Protein AF-A0AAJ1QAC8-F1 (afdb_monomer_lite)

Structure (mmCIF, N/CA/C/O backbone):
data_AF-A0AAJ1QAC8-F1
#
_entry.id   AF-A0AAJ1QAC8-F1
#
loop_
_atom_site.group_PDB
_atom_site.id
_atom_site.type_symbol
_atom_site.label_atom_id
_atom_site.label_alt_id
_atom_site.label_comp_id
_atom_site.label_asym_id
_atom_site.label_entity_id
_atom_site.label_seq_id
_atom_site.pdbx_PDB_ins_code
_atom_site.Cartn_x
_atom_site.Cartn_y
_atom_site.Cartn_z
_atom_site.occupancy
_atom_site.B_iso_or_equiv
_atom_site.auth_seq_id
_atom_site.auth_comp_id
_atom_site.auth_asym_id
_atom_site.auth_atom_id
_atom_site.pdbx_PDB_model_num
ATOM 1 N N . PRO A 1 1 ? -10.390 0.855 -19.200 1.00 76.81 1 PRO A N 1
ATOM 2 C CA . PRO A 1 1 ? -10.040 -0.153 -18.159 1.00 76.81 1 PRO A CA 1
ATOM 3 C C . PRO A 1 1 ? -10.046 0.511 -16.769 1.00 76.81 1 PRO A C 1
ATOM 5 O O . PRO A 1 1 ? -10.006 1.733 -16.743 1.00 76.81 1 PRO A O 1
ATOM 8 N N . PHE A 1 2 ? -10.198 -0.257 -15.679 1.00 95.00 2 PHE A N 1
ATOM 9 C CA . PHE A 1 2 ? -10.708 0.137 -14.340 1.00 95.00 2 PHE A CA 1
ATOM 10 C C . PHE A 1 2 ? -10.828 1.646 -14.020 1.00 95.00 2 PHE A C 1
ATOM 12 O O . PHE A 1 2 ? -11.955 2.107 -13.875 1.00 95.00 2 PHE A O 1
ATOM 19 N N . ALA A 1 3 ? -9.735 2.422 -14.003 1.00 95.62 3 ALA A N 1
ATOM 20 C CA . ALA A 1 3 ? -9.745 3.869 -13.728 1.00 95.62 3 ALA A CA 1
ATOM 21 C C . ALA A 1 3 ? -10.689 4.695 -14.620 1.00 95.62 3 ALA A C 1
ATOM 23 O O . ALA A 1 3 ? -11.397 5.561 -14.128 1.00 95.62 3 ALA A O 1
ATOM 24 N N . ALA A 1 4 ? -10.784 4.392 -15.917 1.00 96.38 4 ALA A N 1
ATOM 25 C CA . ALA A 1 4 ? -11.711 5.090 -16.814 1.00 96.38 4 ALA A CA 1
ATOM 26 C C . ALA A 1 4 ? -13.191 4.756 -16.538 1.00 96.38 4 ALA A C 1
ATOM 28 O O . ALA A 1 4 ? -14.075 5.504 -16.937 1.00 96.38 4 ALA A O 1
ATOM 29 N N . ARG A 1 5 ? -13.466 3.604 -15.909 1.00 97.81 5 ARG A N 1
ATOM 30 C CA . ARG A 1 5 ? -14.827 3.142 -15.584 1.00 97.81 5 ARG A CA 1
ATOM 31 C C . ARG A 1 5 ? -15.245 3.515 -14.158 1.00 97.81 5 ARG A C 1
ATOM 33 O O . ARG A 1 5 ? -16.436 3.640 -13.909 1.00 97.81 5 ARG A O 1
ATOM 40 N N . HIS A 1 6 ? -14.275 3.657 -13.258 1.00 97.12 6 HIS A N 1
ATOM 41 C CA . HIS A 1 6 ? -14.459 3.966 -11.839 1.00 97.12 6 HIS A CA 1
ATOM 42 C C . HIS A 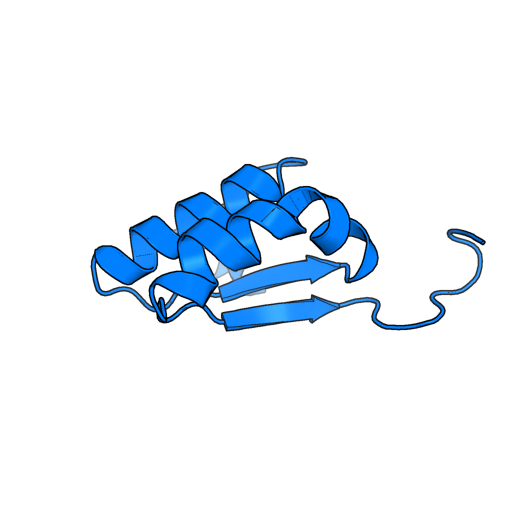1 6 ? -13.470 5.058 -11.391 1.00 97.12 6 HIS A C 1
ATOM 44 O O . HIS A 1 6 ? -12.628 4.793 -10.526 1.00 97.12 6 HIS A O 1
ATOM 50 N N . PRO A 1 7 ? -13.488 6.254 -12.009 1.00 96.00 7 PRO A N 1
ATOM 51 C CA . PRO A 1 7 ? -12.530 7.320 -11.701 1.00 96.00 7 PRO A CA 1
ATOM 52 C C . PRO A 1 7 ? -12.584 7.760 -10.232 1.00 96.00 7 PRO A C 1
ATOM 54 O O . PRO A 1 7 ? -11.565 8.113 -9.654 1.00 96.00 7 PRO A O 1
ATOM 57 N N . GLU A 1 8 ? -13.750 7.665 -9.600 1.00 97.00 8 GLU A N 1
ATOM 58 C CA . GLU A 1 8 ? -13.982 7.967 -8.187 1.00 97.00 8 GLU A CA 1
ATOM 59 C C . GLU A 1 8 ? -13.412 6.916 -7.220 1.00 97.00 8 GLU A C 1
ATOM 61 O O . GLU A 1 8 ? -13.375 7.141 -6.013 1.00 97.00 8 GLU A O 1
ATOM 66 N N . ARG A 1 9 ? -12.982 5.756 -7.734 1.00 96.38 9 ARG A N 1
ATOM 67 C CA . ARG A 1 9 ? -12.435 4.642 -6.943 1.00 96.38 9 ARG A CA 1
ATOM 68 C C . ARG A 1 9 ? -10.958 4.378 -7.207 1.00 96.38 9 ARG A C 1
ATOM 70 O O . ARG A 1 9 ? -10.443 3.349 -6.769 1.00 96.38 9 ARG A O 1
ATOM 77 N N . VAL A 1 10 ? -10.288 5.264 -7.939 1.00 97.38 10 VAL A N 1
ATOM 78 C CA . VAL A 1 10 ? -8.859 5.153 -8.226 1.00 97.38 10 VAL A CA 1
ATOM 79 C C . VAL A 1 10 ? -8.132 6.353 -7.653 1.00 97.38 10 VAL A C 1
ATOM 81 O O . VAL A 1 10 ? -8.425 7.493 -7.995 1.00 97.38 10 VAL A O 1
ATOM 84 N N . LEU A 1 11 ? -7.158 6.061 -6.799 1.00 97.19 11 LEU A N 1
ATOM 85 C CA . LEU A 1 11 ? -6.215 7.030 -6.274 1.00 97.19 11 LEU A CA 1
ATOM 86 C C . LEU A 1 11 ? -4.839 6.720 -6.865 1.00 97.19 11 LEU A C 1
ATOM 88 O O . LEU A 1 11 ? -4.273 5.665 -6.585 1.00 97.19 11 LEU A O 1
ATOM 92 N N . ASP A 1 12 ? -4.321 7.635 -7.680 1.00 96.69 12 ASP A N 1
ATOM 93 C CA . ASP A 1 12 ? -2.928 7.619 -8.123 1.00 96.69 12 ASP A CA 1
ATOM 94 C C . ASP A 1 12 ? -2.114 8.499 -7.171 1.00 96.69 12 ASP A C 1
ATOM 96 O O . ASP A 1 12 ? -2.359 9.701 -7.057 1.00 96.69 12 ASP A O 1
ATOM 100 N N . VAL A 1 13 ? -1.182 7.883 -6.445 1.00 97.31 13 VAL A N 1
ATOM 101 C CA . VAL A 1 13 ? -0.323 8.574 -5.474 1.00 97.31 13 VAL A CA 1
ATOM 102 C C . VAL A 1 13 ? 1.019 9.013 -6.073 1.00 97.31 13 VAL A C 1
ATOM 104 O O . VAL A 1 13 ? 1.858 9.561 -5.360 1.00 97.31 13 VAL A O 1
ATOM 107 N N . GLY A 1 14 ? 1.254 8.762 -7.364 1.00 96.88 14 GLY A N 1
ATOM 108 C CA . GLY A 1 14 ? 2.563 8.920 -7.990 1.00 96.88 14 GLY A CA 1
ATOM 109 C C . GLY A 1 14 ? 3.592 7.916 -7.455 1.00 96.88 14 GLY A C 1
ATOM 110 O O . GLY A 1 14 ? 3.258 6.811 -7.031 1.00 96.88 14 GLY A O 1
ATOM 111 N N . ILE A 1 15 ? 4.873 8.299 -7.465 1.00 97.75 15 ILE A N 1
ATOM 112 C CA . ILE A 1 15 ? 5.990 7.457 -6.991 1.00 97.75 15 ILE A CA 1
ATOM 113 C C . ILE A 1 15 ? 6.126 7.596 -5.465 1.00 97.75 15 ILE A C 1
ATOM 115 O O . ILE A 1 15 ? 7.087 8.173 -4.958 1.00 97.75 15 ILE A O 1
ATOM 119 N N . ALA A 1 16 ? 5.104 7.144 -4.739 1.00 98.38 16 ALA A N 1
ATOM 120 C CA . ALA A 1 16 ? 5.001 7.288 -3.289 1.00 98.38 16 ALA A CA 1
ATOM 121 C C . ALA A 1 16 ? 4.362 6.045 -2.650 1.00 98.38 16 ALA A C 1
ATOM 123 O O . ALA A 1 16 ? 3.269 6.098 -2.085 1.00 98.38 16 ALA A O 1
ATOM 124 N N . GLU A 1 17 ? 5.038 4.902 -2.734 1.00 98.69 17 GLU A N 1
ATOM 125 C CA . GLU A 1 17 ? 4.513 3.621 -2.249 1.00 98.69 17 GLU A CA 1
ATOM 126 C C . GLU A 1 17 ? 4.213 3.639 -0.750 1.00 98.69 17 GLU A C 1
ATOM 128 O O . GLU A 1 17 ? 3.216 3.048 -0.336 1.00 98.69 17 GLU A O 1
ATOM 133 N N . GLN A 1 18 ? 5.016 4.344 0.058 1.00 98.75 18 GLN A N 1
ATOM 134 C CA . GLN A 1 18 ? 4.724 4.532 1.483 1.00 98.75 18 GLN A CA 1
ATOM 135 C C . GLN A 1 18 ? 3.340 5.159 1.663 1.00 98.75 18 GLN A C 1
ATOM 137 O O . GLN A 1 18 ? 2.503 4.643 2.401 1.00 98.75 18 GLN A O 1
ATOM 142 N N . HIS A 1 19 ? 3.070 6.239 0.922 1.00 98.56 19 HIS A N 1
ATOM 143 C CA . HIS A 1 19 ? 1.786 6.922 0.982 1.00 98.56 19 HIS A CA 1
ATOM 144 C C . HIS A 1 19 ? 0.645 6.028 0.489 1.00 98.56 19 HIS A C 1
ATOM 146 O O . HIS A 1 19 ? -0.417 6.031 1.104 1.00 98.56 19 HIS A O 1
ATOM 152 N N . ALA A 1 20 ? 0.865 5.219 -0.556 1.00 98.69 20 ALA A N 1
ATOM 153 C CA . ALA A 1 20 ? -0.134 4.270 -1.053 1.00 98.69 20 ALA A CA 1
ATOM 154 C C . ALA A 1 20 ? -0.620 3.316 0.050 1.00 98.69 20 ALA A C 1
ATOM 156 O O . ALA A 1 20 ? -1.825 3.132 0.232 1.00 98.69 20 ALA A O 1
ATOM 157 N N . VAL A 1 21 ? 0.319 2.720 0.792 1.00 98.62 21 VAL A N 1
ATOM 158 C CA . VAL A 1 21 ? 0.009 1.720 1.820 1.00 98.62 21 VAL A CA 1
ATOM 159 C C . VAL A 1 21 ? -0.613 2.368 3.057 1.00 98.62 21 VAL A C 1
ATOM 161 O O . VAL A 1 21 ? -1.652 1.894 3.517 1.00 98.62 21 VAL A O 1
ATOM 164 N N . THR A 1 22 ? -0.072 3.487 3.548 1.00 98.69 22 THR A N 1
ATOM 165 C CA . THR A 1 22 ? -0.662 4.205 4.693 1.00 98.69 22 THR A CA 1
ATOM 166 C C . THR A 1 22 ? -2.057 4.750 4.366 1.00 98.69 22 THR A C 1
ATOM 168 O O . THR A 1 22 ? -2.981 4.620 5.170 1.00 98.69 22 THR A O 1
ATOM 171 N N . ALA A 1 23 ? -2.261 5.318 3.170 1.00 98.50 23 ALA A N 1
ATOM 172 C CA . ALA A 1 23 ? -3.577 5.790 2.738 1.00 98.50 23 ALA A CA 1
ATOM 173 C C . ALA A 1 23 ? -4.583 4.634 2.645 1.00 98.50 23 ALA A C 1
ATOM 175 O O . ALA A 1 23 ? -5.735 4.784 3.054 1.00 98.50 23 ALA A O 1
ATOM 176 N N . ALA A 1 24 ? -4.151 3.463 2.165 1.00 98.69 24 ALA A N 1
ATOM 177 C CA . ALA A 1 24 ? -4.976 2.262 2.165 1.00 98.69 24 ALA A CA 1
ATOM 178 C C . ALA A 1 24 ? -5.326 1.799 3.585 1.00 98.69 24 ALA A C 1
ATOM 180 O O . ALA A 1 24 ? -6.490 1.516 3.851 1.00 98.69 24 ALA A O 1
ATOM 181 N N . ALA A 1 25 ? -4.384 1.794 4.527 1.00 98.69 25 ALA A N 1
ATOM 182 C CA . ALA A 1 25 ? -4.695 1.494 5.925 1.00 98.69 25 ALA A CA 1
ATOM 183 C C . ALA A 1 25 ? -5.757 2.459 6.493 1.00 98.69 25 ALA A C 1
ATOM 185 O O . ALA A 1 25 ? -6.737 2.018 7.096 1.00 98.69 25 ALA A O 1
ATOM 186 N N . GLY A 1 26 ? -5.639 3.761 6.206 1.00 98.50 26 GLY A N 1
ATOM 187 C CA . GLY A 1 26 ? -6.641 4.765 6.581 1.00 98.50 26 GLY A CA 1
ATOM 188 C C . GLY A 1 26 ? -8.017 4.529 5.942 1.00 98.50 26 GLY A C 1
ATOM 189 O O . GLY A 1 26 ? -9.038 4.586 6.627 1.00 98.50 26 GLY A O 1
ATOM 190 N N . MET A 1 27 ? -8.065 4.200 4.648 1.00 98.56 27 MET A N 1
ATOM 191 C CA . MET A 1 27 ? -9.309 3.834 3.956 1.00 98.56 27 MET A CA 1
ATOM 192 C C . MET A 1 27 ? -9.949 2.574 4.552 1.00 98.56 27 MET A C 1
ATOM 194 O O . MET A 1 27 ? -11.169 2.525 4.709 1.00 98.56 27 MET A O 1
ATOM 198 N N . ALA A 1 28 ? -9.140 1.576 4.916 1.00 98.62 28 ALA A N 1
ATOM 199 C CA . ALA A 1 28 ? -9.615 0.364 5.575 1.00 98.62 28 ALA A CA 1
ATOM 200 C C . ALA A 1 28 ? -10.202 0.664 6.963 1.00 98.62 28 ALA A C 1
ATOM 202 O O . ALA A 1 28 ? -11.284 0.177 7.289 1.00 98.62 28 ALA A O 1
ATOM 203 N N . ALA A 1 29 ? -9.554 1.530 7.747 1.00 98.25 29 ALA A N 1
ATOM 204 C CA . ALA A 1 29 ? -10.079 1.995 9.032 1.00 98.25 29 ALA A CA 1
ATOM 205 C C . ALA A 1 29 ? -11.403 2.772 8.888 1.00 98.25 29 ALA A C 1
ATOM 207 O O . ALA A 1 29 ? -12.259 2.703 9.768 1.00 98.25 29 ALA A O 1
ATOM 208 N N . ALA A 1 30 ? -11.608 3.459 7.759 1.00 98.06 30 ALA A N 1
ATOM 209 C CA . ALA A 1 30 ? -12.863 4.128 7.415 1.00 98.06 30 ALA A CA 1
ATOM 210 C C . ALA A 1 30 ? -13.957 3.178 6.871 1.00 98.06 30 ALA A C 1
ATOM 212 O O . ALA A 1 30 ? -15.020 3.640 6.457 1.00 98.06 30 ALA A O 1
ATOM 213 N N . GLY A 1 31 ? -13.722 1.861 6.868 1.00 97.75 31 GLY A N 1
ATOM 214 C CA . GLY A 1 31 ? -14.700 0.845 6.467 1.00 97.75 31 GLY A CA 1
ATOM 215 C C . GLY A 1 31 ? -14.690 0.482 4.980 1.00 97.75 31 GLY A C 1
ATOM 216 O O . GLY A 1 31 ? -15.579 -0.238 4.523 1.00 97.75 31 GLY A O 1
ATOM 217 N N . LEU A 1 32 ? -13.709 0.958 4.208 1.00 98.38 32 LEU A N 1
ATOM 218 C CA . LEU A 1 32 ? -13.526 0.547 2.815 1.00 98.38 32 LEU A CA 1
ATOM 219 C C . LEU A 1 32 ? -12.678 -0.729 2.719 1.00 98.38 32 LEU A C 1
ATOM 221 O O . LEU A 1 32 ? -12.003 -1.125 3.663 1.00 98.38 32 LEU A O 1
A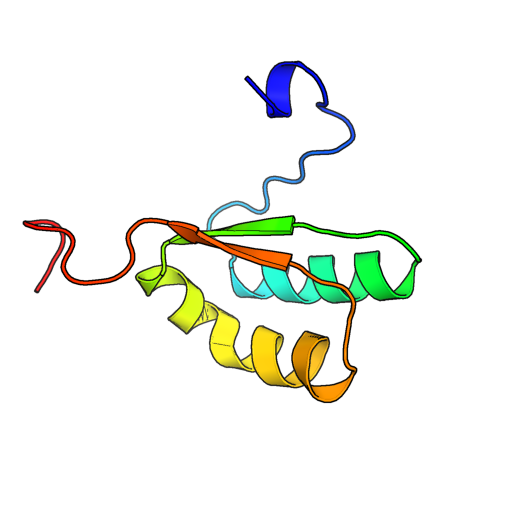TOM 225 N N . HIS A 1 33 ? -12.665 -1.350 1.538 1.00 98.38 33 HIS A N 1
ATOM 226 C CA . HIS A 1 33 ? -11.724 -2.424 1.212 1.00 98.38 33 HIS A CA 1
ATOM 227 C C . HIS A 1 33 ? -10.782 -1.975 0.084 1.00 98.38 33 HIS A C 1
ATOM 229 O O . HIS A 1 33 ? -11.101 -2.154 -1.098 1.00 98.38 33 HIS A O 1
ATOM 235 N N . PRO A 1 34 ? -9.665 -1.307 0.415 1.00 98.50 34 PRO A N 1
ATOM 236 C CA . PRO A 1 34 ? -8.729 -0.804 -0.576 1.00 98.50 34 PRO A CA 1
ATOM 237 C C . PRO A 1 34 ? -7.850 -1.921 -1.141 1.00 98.50 34 PRO A C 1
ATOM 239 O O . PRO A 1 34 ? -7.459 -2.863 -0.448 1.00 98.50 34 PRO A O 1
ATOM 242 N N . VAL A 1 35 ? -7.516 -1.769 -2.420 1.00 98.62 35 VAL A N 1
ATOM 243 C CA . VAL A 1 35 ? -6.590 -2.640 -3.142 1.00 98.62 35 VAL A CA 1
ATOM 244 C C . VAL A 1 35 ? -5.402 -1.795 -3.578 1.00 98.62 35 VAL A C 1
ATOM 246 O O . VAL A 1 35 ? -5.579 -0.842 -4.335 1.00 98.62 35 VAL A O 1
ATOM 249 N N . VAL A 1 36 ? -4.203 -2.138 -3.113 1.00 98.50 36 VAL A N 1
ATOM 250 C CA . VAL A 1 36 ? -2.962 -1.476 -3.529 1.00 98.50 36 VAL A CA 1
ATOM 251 C C . VAL A 1 36 ? -2.307 -2.335 -4.602 1.00 98.50 36 VAL A C 1
ATOM 253 O O . VAL A 1 36 ? -1.849 -3.442 -4.321 1.00 98.50 36 VAL A O 1
ATOM 256 N N . ALA A 1 37 ? -2.297 -1.842 -5.839 1.00 98.19 37 ALA A N 1
ATOM 257 C CA . ALA A 1 37 ? -1.638 -2.498 -6.963 1.00 98.19 37 ALA A CA 1
ATOM 258 C C . ALA A 1 37 ? -0.250 -1.8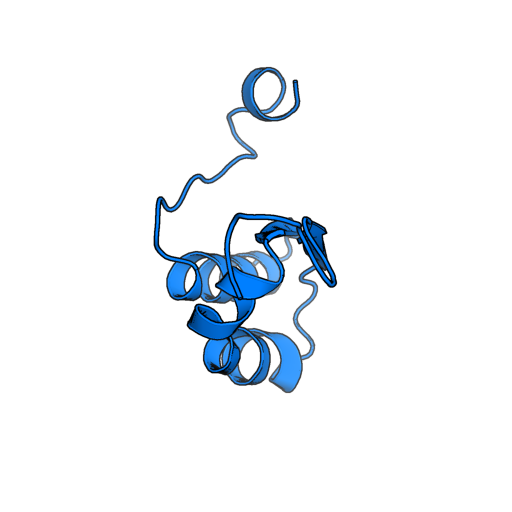86 -7.167 1.00 98.19 37 ALA A C 1
ATOM 260 O O . ALA A 1 37 ? -0.138 -0.702 -7.481 1.00 98.19 37 ALA A O 1
ATOM 261 N N . LEU A 1 38 ? 0.800 -2.683 -6.984 1.00 96.94 38 LEU A N 1
ATOM 262 C CA . LEU A 1 38 ? 2.178 -2.233 -7.154 1.00 96.94 38 LEU A CA 1
ATOM 263 C C . LEU A 1 38 ? 3.091 -3.363 -7.626 1.00 96.94 38 LEU A C 1
ATOM 265 O O . LEU A 1 38 ? 2.746 -4.541 -7.560 1.00 96.94 38 LEU A O 1
ATOM 269 N N . TYR A 1 39 ? 4.284 -3.003 -8.088 1.00 97.12 39 TYR A N 1
ATOM 270 C CA . TYR A 1 39 ? 5.302 -3.993 -8.424 1.00 97.12 39 TYR A CA 1
ATOM 271 C C . TYR A 1 39 ? 5.959 -4.534 -7.161 1.00 97.12 39 TYR A C 1
ATOM 273 O O . TYR A 1 39 ? 6.238 -3.782 -6.225 1.00 97.12 39 TYR A O 1
ATOM 281 N N . SER A 1 40 ? 6.279 -5.828 -7.169 1.00 96.75 40 SER A N 1
ATOM 282 C CA . SER A 1 40 ? 6.911 -6.509 -6.036 1.00 96.75 40 SER A CA 1
ATOM 283 C C . SER A 1 40 ? 8.177 -5.790 -5.549 1.00 96.75 40 SER A C 1
ATOM 285 O O . SER A 1 40 ? 8.343 -5.564 -4.354 1.00 96.75 40 SER A O 1
ATOM 287 N N . THR A 1 41 ? 9.026 -5.323 -6.472 1.00 95.94 41 THR A N 1
ATOM 288 C CA . THR A 1 41 ? 10.269 -4.619 -6.132 1.00 95.94 41 THR A CA 1
ATOM 289 C C . THR A 1 41 ? 10.035 -3.258 -5.476 1.00 95.94 41 THR A C 1
ATOM 291 O O . THR A 1 41 ? 10.879 -2.800 -4.705 1.00 95.94 41 THR A O 1
ATOM 294 N N . PHE A 1 42 ? 8.910 -2.598 -5.765 1.00 97.19 42 PHE A N 1
ATOM 295 C CA . PHE A 1 42 ? 8.583 -1.291 -5.197 1.00 97.19 42 PHE A CA 1
ATOM 296 C C . PHE A 1 42 ? 7.949 -1.404 -3.814 1.00 97.19 42 PHE A C 1
ATOM 298 O O . PHE A 1 42 ? 8.072 -0.465 -3.030 1.00 97.19 42 PHE A O 1
ATOM 305 N N . LEU A 1 43 ? 7.392 -2.569 -3.459 1.00 97.75 43 LEU A N 1
ATOM 306 C CA . LEU A 1 43 ? 6.891 -2.819 -2.106 1.00 97.75 43 LEU A CA 1
ATOM 307 C C . LEU A 1 43 ? 7.984 -2.621 -1.052 1.00 97.75 43 LEU A C 1
ATOM 309 O O . LEU A 1 43 ? 7.692 -2.169 0.049 1.00 97.75 43 LEU A O 1
ATOM 313 N N . ASN A 1 44 ? 9.248 -2.874 -1.404 1.00 96.62 44 ASN A N 1
ATOM 314 C CA . ASN A 1 44 ? 10.385 -2.636 -0.514 1.00 96.62 44 ASN A CA 1
ATOM 315 C C . ASN A 1 44 ? 10.461 -1.185 -0.008 1.00 96.62 44 ASN A C 1
ATOM 317 O O . ASN A 1 44 ? 10.986 -0.953 1.077 1.00 96.62 44 ASN A O 1
ATOM 321 N N . ARG A 1 45 ? 9.917 -0.207 -0.749 1.00 98.62 45 ARG A N 1
ATOM 322 C CA . ARG A 1 45 ? 9.844 1.189 -0.291 1.00 98.62 45 ARG A CA 1
ATOM 323 C C . ARG A 1 45 ? 8.795 1.412 0.796 1.00 98.62 45 ARG A C 1
ATOM 325 O O . ARG A 1 45 ? 8.949 2.359 1.552 1.00 98.62 45 ARG A O 1
ATOM 332 N N . ALA A 1 46 ? 7.785 0.549 0.891 1.00 98.38 46 ALA A N 1
ATOM 333 C CA . ALA A 1 46 ? 6.652 0.651 1.811 1.00 98.38 46 ALA A CA 1
ATOM 334 C C . ALA A 1 46 ? 6.582 -0.503 2.826 1.00 98.38 46 ALA A C 1
ATOM 336 O O . ALA A 1 46 ? 5.513 -0.811 3.353 1.00 98.38 46 ALA A O 1
ATOM 337 N N . PHE A 1 47 ? 7.707 -1.180 3.077 1.00 98.38 47 PHE A N 1
ATOM 338 C CA . PHE A 1 47 ? 7.747 -2.348 3.959 1.00 98.38 47 PHE A CA 1
ATOM 339 C C . PHE A 1 47 ? 7.305 -2.013 5.390 1.00 98.38 47 PHE A C 1
ATOM 341 O O . PHE A 1 47 ? 6.525 -2.754 5.984 1.00 98.38 47 PHE A O 1
ATOM 348 N N . ASP A 1 48 ? 7.756 -0.870 5.913 1.00 98.69 48 ASP A N 1
ATOM 349 C CA . ASP A 1 48 ? 7.370 -0.398 7.243 1.00 98.69 48 ASP A CA 1
ATOM 350 C C . ASP A 1 48 ? 5.868 -0.094 7.316 1.00 98.69 48 ASP A C 1
ATOM 352 O O . ASP A 1 48 ? 5.195 -0.586 8.210 1.00 98.69 48 ASP A O 1
ATOM 356 N N . GLN A 1 49 ? 5.302 0.593 6.319 1.00 98.81 49 GLN A N 1
ATOM 357 C CA . GLN A 1 49 ? 3.864 0.895 6.272 1.00 98.81 49 GLN A CA 1
ATOM 358 C C . GLN A 1 49 ? 3.021 -0.381 6.146 1.00 98.81 49 GLN A C 1
ATOM 360 O O . GLN A 1 49 ? 1.968 -0.505 6.770 1.00 98.81 49 GLN A O 1
ATOM 365 N N . LEU A 1 50 ? 3.488 -1.370 5.375 1.00 98.50 50 LEU A N 1
ATOM 366 C CA . LEU A 1 50 ? 2.816 -2.666 5.283 1.00 98.50 50 LEU A CA 1
ATOM 367 C C . LEU A 1 50 ? 2.767 -3.358 6.648 1.00 98.50 50 LEU A C 1
ATOM 369 O O . LEU A 1 50 ? 1.728 -3.903 7.015 1.00 98.50 50 LEU A O 1
ATOM 373 N N . LEU A 1 51 ? 3.876 -3.350 7.389 1.00 98.50 51 LEU A N 1
ATOM 374 C CA . LEU A 1 51 ? 3.965 -4.004 8.689 1.00 98.50 51 LEU A CA 1
ATOM 375 C C . LEU A 1 51 ? 3.206 -3.222 9.770 1.00 98.50 51 LEU A C 1
ATOM 377 O O . LEU A 1 51 ? 2.370 -3.795 10.463 1.00 98.50 51 LEU A O 1
ATOM 381 N N . MET A 1 52 ? 3.507 -1.934 9.912 1.00 98.62 52 MET A N 1
ATOM 382 C CA . MET A 1 52 ? 3.099 -1.098 11.037 1.00 98.62 52 MET A CA 1
ATOM 383 C C . MET A 1 52 ? 1.705 -0.510 10.850 1.00 98.62 52 MET A C 1
ATOM 385 O O . MET A 1 52 ? 0.899 -0.579 11.773 1.00 98.62 52 MET A O 1
ATOM 389 N N . ASP A 1 53 ? 1.384 0.002 9.661 1.00 98.50 53 ASP A N 1
ATOM 390 C CA . ASP A 1 53 ? 0.105 0.686 9.443 1.00 98.50 53 ASP A CA 1
ATOM 391 C C . ASP A 1 53 ? -1.011 -0.303 9.084 1.00 98.50 53 ASP A C 1
ATOM 393 O O . ASP A 1 53 ? -2.157 -0.130 9.497 1.00 98.50 53 ASP A O 1
ATOM 397 N N . ALA A 1 54 ? -0.692 -1.354 8.319 1.00 98.12 54 ALA A N 1
ATOM 398 C CA . ALA A 1 54 ? -1.680 -2.331 7.864 1.00 98.12 54 ALA A CA 1
ATOM 399 C C . ALA A 1 54 ? -1.643 -3.645 8.663 1.00 98.12 54 ALA A C 1
ATOM 401 O O . ALA A 1 54 ? -2.646 -4.036 9.264 1.00 98.12 54 ALA A O 1
ATOM 402 N N . GLY A 1 55 ? -0.500 -4.335 8.674 1.00 98.25 55 GLY A N 1
ATOM 403 C CA . GLY A 1 55 ? -0.361 -5.692 9.206 1.00 98.25 55 GLY A CA 1
ATOM 404 C C . GLY A 1 55 ? -0.623 -5.791 10.707 1.00 98.25 55 GLY A C 1
ATOM 405 O O . GLY A 1 55 ? -1.434 -6.614 11.129 1.00 98.25 55 GLY A O 1
ATOM 406 N N . LEU A 1 56 ? 0.009 -4.922 11.500 1.00 98.44 56 LEU A N 1
ATOM 407 C CA . LEU A 1 56 ? -0.136 -4.860 12.958 1.00 98.44 56 LEU A CA 1
ATOM 408 C C . LEU A 1 56 ? -1.593 -4.654 13.390 1.00 98.44 56 LEU A C 1
ATOM 410 O O . LEU A 1 56 ? -2.035 -5.205 14.395 1.00 98.44 56 LEU A O 1
ATOM 414 N N . HIS A 1 57 ? -2.343 -3.873 12.614 1.00 97.81 57 HIS A N 1
ATOM 415 C CA . HIS A 1 57 ? -3.740 -3.550 12.883 1.00 97.81 57 HIS A CA 1
ATOM 416 C C . HIS A 1 57 ? -4.730 -4.522 12.231 1.00 97.81 57 HIS A C 1
ATOM 418 O O . HIS A 1 57 ? -5.937 -4.324 12.358 1.00 97.81 57 HIS A O 1
ATOM 424 N N . HIS A 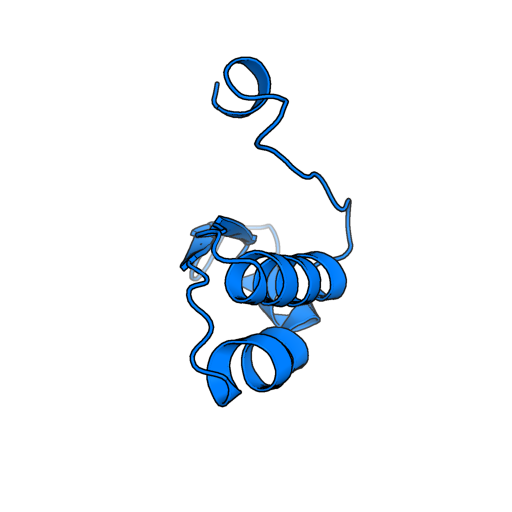1 58 ? -4.245 -5.556 11.533 1.00 97.19 58 HIS A N 1
ATOM 425 C CA . HIS A 1 58 ? -5.067 -6.452 10.716 1.00 97.19 58 HIS A CA 1
ATOM 426 C C . HIS A 1 58 ? -6.006 -5.687 9.767 1.00 97.19 58 HIS A C 1
ATOM 428 O O . HIS A 1 58 ? -7.162 -6.068 9.568 1.00 97.19 58 HIS A O 1
ATOM 434 N N . ALA A 1 59 ? -5.521 -4.578 9.200 1.00 98.31 59 ALA A N 1
ATOM 435 C CA . ALA A 1 59 ? -6.314 -3.730 8.327 1.00 98.31 59 ALA A CA 1
ATOM 436 C C . ALA A 1 59 ? -6.765 -4.515 7.086 1.00 98.31 59 ALA A C 1
ATOM 438 O O . ALA A 1 59 ? -5.987 -5.255 6.483 1.00 98.31 59 ALA A O 1
ATOM 439 N N . GLY A 1 60 ? -8.023 -4.329 6.680 1.00 97.94 60 GLY A N 1
ATOM 440 C CA . GLY A 1 60 ? -8.622 -4.993 5.520 1.00 97.94 60 GLY A CA 1
ATOM 441 C C . GLY A 1 60 ? -8.116 -4.453 4.179 1.00 97.94 60 GLY A C 1
ATOM 442 O O . GLY A 1 60 ? -8.925 -3.992 3.379 1.00 97.94 60 GLY A O 1
ATOM 443 N N . VAL A 1 61 ? -6.805 -4.497 3.940 1.00 98.56 61 VAL A N 1
ATOM 444 C CA . VAL A 1 61 ? -6.128 -4.040 2.719 1.00 98.56 61 VAL A CA 1
ATOM 445 C C . VAL A 1 61 ? -5.708 -5.247 1.883 1.00 98.56 61 VAL A C 1
ATOM 447 O O . VAL A 1 61 ? -5.052 -6.157 2.387 1.00 98.56 61 VAL A O 1
ATOM 450 N N . THR A 1 62 ? -6.026 -5.242 0.588 1.00 98.62 62 THR A N 1
ATOM 451 C CA . THR A 1 62 ? -5.493 -6.237 -0.354 1.00 98.62 62 THR A CA 1
ATOM 452 C C . THR A 1 62 ? -4.273 -5.670 -1.069 1.00 98.62 62 THR A C 1
ATO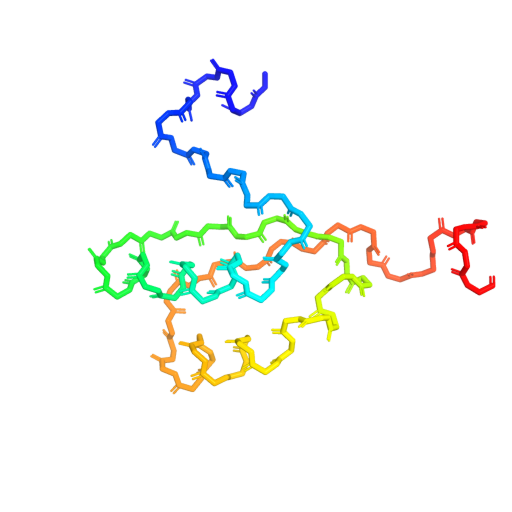M 454 O O . THR A 1 62 ? -4.361 -4.636 -1.730 1.00 98.62 62 THR A O 1
ATOM 457 N N . ILE A 1 63 ? -3.142 -6.369 -0.988 1.00 98.06 63 ILE A N 1
ATOM 458 C CA . ILE A 1 63 ? -1.929 -6.029 -1.737 1.00 98.06 63 ILE A CA 1
ATOM 459 C C . ILE A 1 63 ? -1.849 -6.917 -2.979 1.00 98.06 63 ILE A C 1
ATOM 461 O O . ILE A 1 63 ? -1.790 -8.141 -2.873 1.00 98.06 63 ILE A O 1
ATOM 465 N N . VAL A 1 64 ? -1.839 -6.300 -4.159 1.00 98.25 64 VAL A N 1
ATOM 466 C CA . VAL A 1 64 ? -1.666 -6.987 -5.442 1.00 98.25 64 VAL A CA 1
ATOM 467 C C . VAL A 1 64 ? -0.268 -6.689 -5.956 1.00 98.25 64 VAL A C 1
ATOM 469 O O . VAL A 1 64 ? 0.055 -5.547 -6.282 1.00 98.25 64 VAL A O 1
ATOM 472 N N . LEU A 1 65 ? 0.553 -7.736 -6.015 1.00 97.44 65 LEU A N 1
ATOM 473 C CA . LEU A 1 65 ? 1.943 -7.655 -6.444 1.00 97.44 65 LEU A CA 1
ATOM 474 C C . LEU A 1 65 ? 2.070 -8.119 -7.888 1.00 97.44 65 LEU A C 1
ATOM 476 O O . LEU A 1 65 ? 2.013 -9.313 -8.177 1.00 97.44 65 LEU A O 1
ATOM 480 N N . ASP A 1 66 ? 2.259 -7.162 -8.787 1.00 96.38 66 ASP A N 1
ATOM 481 C CA . ASP A 1 66 ? 2.670 -7.439 -10.160 1.00 96.38 66 ASP A CA 1
ATOM 482 C C . ASP A 1 66 ? 4.204 -7.556 -10.228 1.00 96.38 66 ASP A C 1
ATOM 484 O O . ASP A 1 66 ? 4.918 -7.173 -9.292 1.00 96.38 66 ASP A O 1
ATOM 488 N N . ARG A 1 67 ?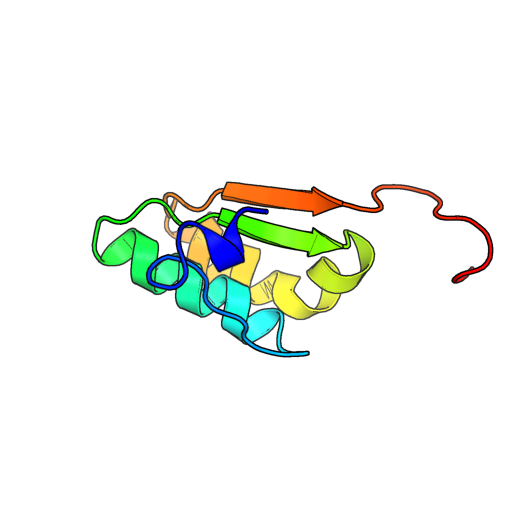 4.736 -8.112 -11.321 1.00 94.44 67 ARG A N 1
ATOM 489 C CA . ARG A 1 67 ? 6.182 -8.288 -11.537 1.00 94.44 67 ARG A CA 1
ATOM 490 C C . ARG A 1 67 ? 6.863 -8.993 -10.356 1.00 94.44 67 ARG A C 1
ATOM 492 O O . ARG A 1 67 ? 7.913 -8.566 -9.883 1.00 94.44 67 ARG A O 1
ATOM 499 N N . ALA A 1 68 ? 6.233 -10.037 -9.825 1.00 94.44 68 ALA A N 1
ATOM 500 C CA . ALA A 1 68 ? 6.818 -10.871 -8.781 1.00 94.44 68 ALA A CA 1
ATOM 501 C C . ALA A 1 68 ? 7.888 -11.813 -9.363 1.00 94.44 68 ALA A C 1
ATOM 503 O O . ALA A 1 68 ? 7.684 -12.407 -10.420 1.00 94.44 68 ALA A O 1
ATOM 504 N N . GLY A 1 69 ? 9.010 -11.976 -8.654 1.00 91.50 69 GLY A N 1
ATOM 505 C CA . GLY A 1 69 ? 10.128 -12.826 -9.081 1.00 91.50 69 GLY A CA 1
ATOM 506 C C . GLY A 1 69 ? 11.130 -12.114 -9.998 1.00 91.50 69 GLY A C 1
ATOM 507 O O . GLY A 1 69 ? 11.280 -10.898 -9.931 1.00 91.50 69 GLY A O 1
ATOM 508 N N . ILE A 1 70 ? 11.849 -12.879 -10.826 1.00 92.06 70 ILE A N 1
ATOM 509 C CA . ILE A 1 70 ? 12.828 -12.341 -11.787 1.00 92.06 70 ILE A CA 1
ATOM 510 C C . ILE A 1 70 ? 12.071 -11.745 -12.977 1.00 92.06 70 ILE A C 1
ATOM 512 O O . ILE A 1 70 ? 11.319 -12.447 -13.651 1.00 92.06 70 ILE A O 1
ATOM 516 N N . THR A 1 71 ? 12.276 -10.457 -13.244 1.00 89.94 71 THR A N 1
ATOM 517 C CA . THR A 1 71 ? 11.479 -9.683 -14.211 1.00 89.94 71 THR A CA 1
ATOM 518 C C . THR A 1 71 ? 12.167 -9.457 -15.557 1.00 89.94 71 THR A C 1
ATOM 520 O O . THR A 1 71 ? 11.552 -8.882 -16.455 1.00 89.94 71 THR A O 1
ATOM 523 N N . GLY A 1 72 ? 13.404 -9.934 -15.724 1.00 87.56 72 GLY A N 1
ATOM 524 C CA . GLY A 1 72 ? 14.180 -9.813 -16.958 1.00 87.56 72 GLY A CA 1
ATOM 525 C C . GLY A 1 72 ? 15.272 -8.753 -16.847 1.00 87.56 72 GLY A C 1
ATOM 526 O O . GLY A 1 72 ? 16.046 -8.766 -15.900 1.00 87.56 72 GLY A O 1
ATOM 527 N N . THR A 1 73 ? 15.356 -7.858 -17.830 1.00 89.31 73 THR A N 1
ATOM 528 C CA . THR A 1 73 ? 16.474 -6.909 -17.996 1.00 89.31 73 THR A CA 1
ATOM 529 C C . THR A 1 73 ? 16.368 -5.639 -17.153 1.00 89.31 73 THR A C 1
ATOM 531 O O . THR A 1 73 ? 17.258 -4.798 -17.216 1.00 89.31 73 THR A O 1
ATOM 534 N N . ASP A 1 74 ? 15.293 -5.483 -16.379 1.00 80.44 74 ASP A N 1
ATOM 535 C CA . ASP A 1 74 ? 15.029 -4.289 -15.564 1.00 80.44 74 ASP A CA 1
ATOM 536 C C . ASP A 1 74 ? 15.872 -4.258 -14.256 1.00 80.44 74 ASP A C 1
ATOM 538 O O . ASP A 1 74 ? 15.683 -3.376 -13.418 1.00 80.44 74 ASP A O 1
ATOM 542 N N . GLY A 1 75 ? 16.817 -5.204 -14.111 1.00 67.94 75 GLY A N 1
ATOM 543 C CA . GLY A 1 75 ? 17.756 -5.407 -12.994 1.00 67.94 75 GLY A CA 1
ATOM 544 C C . GLY A 1 75 ? 17.402 -6.655 -12.168 1.00 67.94 75 GLY A C 1
ATOM 545 O O . GLY A 1 75 ? 16.227 -6.977 -12.016 1.00 67.94 75 GLY A O 1
ATOM 546 N N . ALA A 1 76 ? 18.308 -7.428 -11.566 1.00 58.53 76 ALA A N 1
ATOM 547 C CA . ALA A 1 76 ? 19.776 -7.447 -11.542 1.00 58.53 76 ALA A CA 1
ATOM 548 C C . ALA A 1 76 ? 20.452 -7.855 -12.862 1.00 58.53 76 ALA A C 1
ATOM 550 O O . ALA A 1 76 ? 19.766 -8.436 -13.731 1.00 58.53 76 ALA A O 1
#

pLDDT: mean 95.83, std 6.56, range [58.53, 98.81]

Radius of gyration: 13.14 Å; chains: 1; bounding box: 35×22×31 Å

Sequence (76 aa):
PFAARHPERVLDVGIAEQHAVTAAAGMAAAGLHPVVALYSTFLNRAFDQLLMDAGLHHAGVTIVLDRAGITGTDGA

Organism: NCBI:txid39777

Secondary structure (DSSP, 8-state):
-GGGT-GGG-----S-HHHHHHHHHHHHHTT---EEEEEHHHHGGGHHHIIIIIITTT---EEEEES-S--STT--

InterPro domains:
  IPR005475 Transketolase-like, pyrimidine-binding domain [PF02779] (3-76)
  IPR005477 Deoxyxylulose-5-phosphate synthase [PTHR43322] (2-76)
  IPR029061 Thiamin diphosphate-binding fold [SSF52518] (2-76)

Foldseek 3Di:
DVCVVCVVQDDDPDLCLLCLLLVQLVCLVVVDQEEREDAPVSCVVNVCSCVPSPVVVVRNYHYHHDNPDDNPPPDD